Protein AF-A0AAW8L8A4-F1 (afdb_monomer_lite)

Sequence (75 aa):
RILFTGIVIYFLGSLLCFTTQSFEWFLIGRFIQGVGVSGPYVASISIVRDKYSGAQMARIMSLIMMVFMVAPAIA

Radius of gyration: 15.5 Å; chains: 1; bounding box: 32×26×43 Å

pLDDT: mean 92.33, std 3.59, range [71.62, 95.75]

Foldseek 3Di:
DLLVQLVVQLVVLVVQCVPDPDPVSNVVSVVSNVSSVPRVVVVVLVVLVVPDDDPSSVVVVVVVVVCVVVVVVVD

Secondary structure (DSSP, 8-state):
-HHHHHHHHHHHHHHHHHH--SHHHHHHHHHHHHHHHHHHHHHHHHHHHHH--HHHHHHHHHHHHHHHHHHHHH-

Structure (mmCIF, N/CA/C/O backbone):
data_AF-A0AAW8L8A4-F1
#
_entry.id   AF-A0AAW8L8A4-F1
#
loop_
_atom_site.group_PDB
_atom_site.id
_atom_site.type_symbol
_atom_site.label_atom_id
_atom_site.label_alt_id
_atom_site.label_comp_id
_atom_site.label_asym_id
_atom_site.label_entity_id
_atom_site.label_seq_id
_atom_site.pdbx_PDB_ins_code
_atom_site.Cartn_x
_atom_site.Cartn_y
_atom_site.Cartn_z
_atom_site.occupancy
_atom_site.B_iso_or_equiv
_atom_site.auth_seq_id
_atom_site.auth_comp_id
_atom_site.auth_asym_id
_atom_site.auth_atom_id
_atom_site.pdbx_PDB_model_num
ATOM 1 N N . ARG A 1 1 ? -14.043 8.365 -4.585 1.00 80.25 1 ARG A N 1
ATOM 2 C CA . ARG A 1 1 ? -13.292 9.111 -5.630 1.00 80.25 1 ARG A CA 1
ATOM 3 C C . ARG A 1 1 ? -11.809 8.764 -5.589 1.00 80.25 1 ARG A C 1
ATOM 5 O O . ARG A 1 1 ? -11.342 8.189 -6.554 1.00 80.25 1 ARG A O 1
ATOM 12 N N . ILE A 1 2 ? -11.131 8.973 -4.456 1.00 85.38 2 ILE A N 1
ATOM 13 C CA . ILE A 1 2 ? -9.707 8.625 -4.255 1.00 85.38 2 ILE A CA 1
ATOM 14 C C . ILE A 1 2 ? -9.387 7.163 -4.631 1.00 85.38 2 ILE A C 1
ATOM 16 O O . ILE A 1 2 ? -8.390 6.915 -5.294 1.00 85.38 2 ILE A O 1
ATOM 20 N N . LEU A 1 3 ? -10.276 6.218 -4.295 1.00 87.62 3 LEU A N 1
ATOM 21 C CA . LEU A 1 3 ? -10.167 4.807 -4.693 1.00 87.62 3 LEU A CA 1
ATOM 22 C C . LEU A 1 3 ? -10.037 4.609 -6.213 1.00 87.62 3 LEU A C 1
ATOM 24 O O . LEU A 1 3 ? -9.098 3.968 -6.667 1.00 87.62 3 LEU A O 1
ATOM 28 N N . PHE A 1 4 ? -10.945 5.192 -6.997 1.00 89.81 4 PHE A N 1
ATOM 29 C CA . PHE A 1 4 ? -10.925 5.065 -8.456 1.00 89.81 4 PHE A CA 1
ATOM 30 C C . PHE A 1 4 ? -9.684 5.716 -9.065 1.00 89.81 4 PHE A C 1
ATOM 32 O O . PHE A 1 4 ? -9.057 5.123 -9.935 1.00 89.81 4 PHE A O 1
ATOM 39 N N . THR A 1 5 ? -9.289 6.896 -8.578 1.00 90.88 5 THR A N 1
ATOM 40 C CA . THR A 1 5 ? -8.070 7.566 -9.047 1.00 90.88 5 THR A CA 1
ATOM 41 C C . THR A 1 5 ? -6.828 6.712 -8.778 1.00 90.88 5 THR A C 1
ATOM 43 O O . THR A 1 5 ? -6.001 6.548 -9.669 1.00 90.88 5 THR A O 1
ATOM 46 N N . GLY A 1 6 ? -6.724 6.112 -7.587 1.00 91.69 6 GLY A N 1
ATOM 47 C CA . GLY A 1 6 ? -5.622 5.213 -7.238 1.00 91.69 6 GLY A CA 1
ATOM 48 C C . GLY A 1 6 ? -5.564 3.961 -8.116 1.00 91.69 6 GLY A C 1
ATOM 49 O O . GLY A 1 6 ? -4.494 3.606 -8.604 1.00 91.69 6 GLY A O 1
ATOM 50 N N . ILE A 1 7 ? -6.718 3.346 -8.397 1.00 92.19 7 ILE A N 1
ATOM 51 C CA . ILE A 1 7 ? -6.821 2.175 -9.287 1.00 92.19 7 ILE A CA 1
ATOM 52 C C . ILE A 1 7 ? -6.366 2.518 -10.710 1.00 92.19 7 ILE A C 1
ATOM 54 O O . ILE A 1 7 ? -5.620 1.749 -11.309 1.00 92.19 7 ILE A O 1
ATOM 58 N N . VAL A 1 8 ? -6.766 3.677 -11.242 1.00 94.31 8 VAL A N 1
ATOM 59 C CA . VAL A 1 8 ? -6.337 4.120 -12.579 1.00 94.31 8 VAL A CA 1
ATOM 60 C C . VAL A 1 8 ? -4.822 4.333 -12.626 1.00 94.31 8 VAL A C 1
ATOM 62 O O . VAL A 1 8 ? -4.170 3.864 -13.555 1.00 94.31 8 VAL A O 1
ATOM 65 N N . ILE A 1 9 ? -4.241 4.982 -11.612 1.00 94.00 9 ILE A N 1
ATOM 66 C CA . ILE A 1 9 ? -2.785 5.192 -11.529 1.00 94.00 9 ILE A CA 1
ATOM 67 C C . ILE A 1 9 ? -2.045 3.851 -11.435 1.00 94.00 9 ILE A C 1
ATOM 69 O O . ILE A 1 9 ? -1.054 3.647 -12.135 1.00 94.00 9 ILE A O 1
ATOM 73 N N . TYR A 1 10 ? -2.542 2.925 -10.612 1.00 94.12 10 TYR A N 1
ATOM 74 C CA . TYR A 1 10 ? -1.973 1.584 -10.494 1.00 94.12 10 TYR A CA 1
ATOM 75 C C . TYR A 1 10 ? -1.990 0.856 -11.839 1.00 94.12 10 TYR A C 1
ATOM 77 O O . TYR A 1 10 ? -0.958 0.356 -12.277 1.00 94.12 10 TYR A O 1
ATOM 85 N N . PHE A 1 11 ? -3.130 0.882 -12.534 1.00 94.56 11 PHE A N 1
ATOM 86 C CA . PHE A 1 11 ? -3.285 0.253 -13.842 1.00 94.56 11 PHE A CA 1
ATOM 87 C C . PHE A 1 11 ? -2.293 0.802 -14.877 1.00 94.56 11 PHE A C 1
ATOM 89 O O . PHE A 1 11 ? -1.656 0.025 -15.586 1.00 94.56 11 PHE A O 1
ATOM 96 N N . LEU A 1 12 ? -2.094 2.124 -14.922 1.00 94.88 12 LEU A N 1
ATOM 97 C CA . LEU A 1 12 ? -1.103 2.747 -15.807 1.00 94.88 12 LEU A CA 1
ATOM 98 C C . LEU A 1 12 ? 0.328 2.295 -15.485 1.00 94.88 12 LEU A C 1
ATOM 100 O O . LEU A 1 12 ? 1.099 1.986 -16.394 1.00 94.88 12 LEU A O 1
ATOM 104 N N . GLY A 1 13 ? 0.680 2.213 -14.200 1.00 93.00 13 GLY A N 1
ATOM 105 C CA . GLY A 1 13 ? 1.989 1.714 -13.780 1.00 93.00 13 GLY A CA 1
ATOM 106 C C . GLY A 1 13 ? 2.192 0.226 -14.097 1.00 93.00 13 GLY A C 1
ATOM 107 O O . GLY A 1 13 ? 3.290 -0.164 -14.495 1.00 93.00 13 GLY A O 1
ATOM 108 N N . SER A 1 14 ? 1.147 -0.604 -13.987 1.00 94.12 14 SER A N 1
ATOM 109 C CA . SER A 1 14 ? 1.195 -2.014 -14.401 1.00 94.12 14 SER A CA 1
ATOM 110 C C . SER A 1 14 ? 1.362 -2.159 -15.915 1.00 94.12 14 SER A C 1
ATOM 112 O O . SER A 1 14 ? 2.139 -3.005 -16.352 1.00 94.12 14 SER A O 1
ATOM 114 N N . LEU A 1 15 ? 0.706 -1.304 -16.712 1.00 95.00 15 LEU A N 1
ATOM 115 C CA . LEU A 1 15 ? 0.867 -1.283 -18.170 1.00 95.00 15 LEU A CA 1
ATOM 116 C C . LEU A 1 15 ? 2.316 -0.954 -18.564 1.00 95.00 15 LEU A C 1
ATOM 118 O O . LEU A 1 15 ? 2.906 -1.653 -19.382 1.00 95.00 15 LEU A O 1
ATOM 122 N N . LEU A 1 16 ? 2.914 0.054 -17.916 1.00 92.25 16 LEU A N 1
ATOM 123 C CA . LEU A 1 16 ? 4.324 0.419 -18.096 1.00 92.25 16 LEU A CA 1
ATOM 124 C C . LEU A 1 16 ? 5.275 -0.732 -17.747 1.00 92.25 16 LEU A C 1
ATOM 126 O O . LEU A 1 16 ? 6.207 -1.016 -18.501 1.00 92.25 16 LEU A O 1
ATOM 130 N N . CYS A 1 17 ? 5.035 -1.416 -16.624 1.00 92.94 17 CYS A N 1
ATOM 131 C CA . CYS A 1 17 ? 5.823 -2.586 -16.234 1.00 92.94 17 CYS A CA 1
ATOM 132 C C . CYS A 1 17 ? 5.666 -3.764 -17.204 1.00 92.94 17 CYS A C 1
ATOM 134 O O . CYS A 1 17 ? 6.611 -4.529 -17.354 1.00 92.94 17 CYS A O 1
ATOM 136 N N . PHE A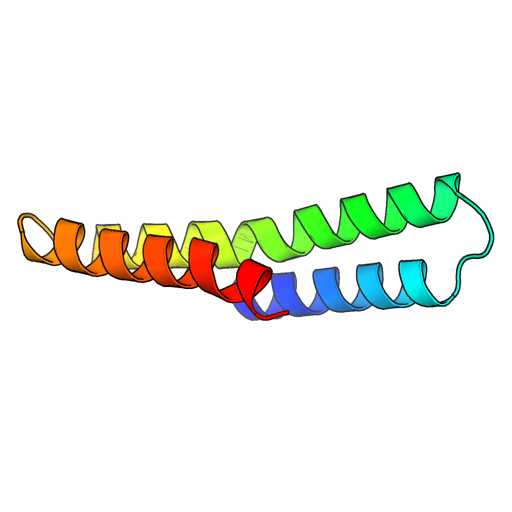 1 18 ? 4.506 -3.919 -17.845 1.00 92.69 18 PHE A N 1
ATOM 137 C CA . PHE A 1 18 ? 4.268 -4.979 -18.824 1.00 92.69 18 PHE A CA 1
ATOM 138 C C . PHE A 1 18 ? 5.007 -4.730 -20.146 1.00 92.69 18 PHE A C 1
ATOM 140 O O . PHE A 1 18 ? 5.522 -5.667 -20.750 1.00 92.69 18 PHE A O 1
ATOM 147 N N . THR A 1 19 ? 5.081 -3.476 -20.599 1.00 92.19 19 THR A N 1
ATOM 148 C CA . THR A 1 19 ? 5.673 -3.139 -21.905 1.00 92.19 19 THR A CA 1
ATOM 149 C C . THR A 1 19 ? 7.180 -2.884 -21.866 1.00 92.19 19 THR A C 1
ATOM 151 O O . THR A 1 19 ? 7.813 -2.823 -22.918 1.00 92.19 19 THR A O 1
ATOM 154 N N . THR A 1 20 ? 7.768 -2.673 -20.687 1.00 90.75 20 THR A N 1
ATOM 155 C CA . THR A 1 20 ? 9.184 -2.296 -20.577 1.00 90.75 20 THR A CA 1
ATOM 156 C C . THR A 1 20 ? 10.136 -3.487 -20.690 1.00 90.75 20 THR A C 1
ATOM 158 O O . THR A 1 20 ? 9.909 -4.541 -20.104 1.00 90.75 20 THR A O 1
ATOM 161 N N . GLN A 1 21 ? 11.258 -3.286 -21.387 1.00 87.88 21 GLN A N 1
ATOM 162 C CA . GLN A 1 21 ? 12.396 -4.219 -21.417 1.00 87.88 21 GLN A CA 1
ATOM 163 C C . GLN A 1 21 ? 13.631 -3.691 -20.673 1.00 87.88 21 GLN A C 1
ATOM 165 O O . GLN A 1 21 ? 14.638 -4.386 -20.569 1.00 87.88 21 GLN A O 1
ATOM 170 N N . SER A 1 22 ? 13.561 -2.467 -20.141 1.00 92.19 22 SER A N 1
ATOM 171 C CA . SER A 1 22 ? 14.635 -1.861 -19.352 1.00 92.19 22 SER A CA 1
ATOM 172 C C . SER A 1 22 ? 14.281 -1.855 -17.867 1.00 92.19 22 SER A C 1
ATOM 174 O O . SER A 1 22 ? 13.149 -1.538 -17.481 1.00 92.19 22 SER A O 1
ATOM 176 N N . PHE A 1 23 ? 15.273 -2.180 -17.036 1.00 92.75 23 PHE A N 1
ATOM 177 C CA . PHE A 1 23 ? 15.138 -2.250 -15.583 1.00 92.75 23 PHE A CA 1
ATOM 178 C C . PHE A 1 23 ? 14.782 -0.894 -14.956 1.00 92.75 23 PHE A C 1
ATOM 180 O O . PHE A 1 23 ? 13.942 -0.831 -14.061 1.00 92.75 23 PHE A O 1
ATOM 187 N N . GLU A 1 24 ? 15.345 0.207 -15.460 1.00 93.75 24 GLU A N 1
ATOM 188 C CA . GLU A 1 24 ? 15.054 1.552 -14.941 1.00 93.75 24 GLU A CA 1
ATOM 189 C C . GLU A 1 24 ? 13.583 1.932 -15.150 1.00 93.75 24 GLU A C 1
ATOM 191 O O . GLU A 1 24 ? 12.892 2.351 -14.221 1.00 93.75 24 GLU A O 1
ATOM 196 N N . TRP A 1 25 ? 13.065 1.693 -16.355 1.00 92.12 25 TRP A N 1
ATOM 197 C CA . TRP A 1 25 ? 11.656 1.917 -16.678 1.00 92.12 25 TRP A CA 1
ATOM 198 C C . TRP A 1 25 ? 10.722 0.996 -15.884 1.00 92.12 25 TRP A C 1
ATOM 200 O O . TRP A 1 25 ? 9.629 1.410 -15.492 1.00 92.12 25 TRP A O 1
ATOM 210 N N . PHE A 1 26 ? 11.164 -0.225 -15.573 1.00 93.44 26 PHE A N 1
ATOM 211 C CA . PHE A 1 26 ? 10.432 -1.126 -14.683 1.00 93.44 26 PHE A CA 1
ATOM 212 C C . PHE A 1 26 ? 10.326 -0.574 -13.255 1.00 93.44 26 PHE A C 1
ATOM 214 O O . PHE A 1 26 ? 9.244 -0.619 -12.661 1.00 93.44 26 PHE A O 1
ATOM 221 N N . LEU A 1 27 ? 11.406 0.002 -12.715 1.00 94.75 27 LEU A N 1
ATOM 222 C CA . LEU A 1 27 ? 11.392 0.652 -11.400 1.00 94.75 27 LEU A CA 1
ATOM 223 C C . LEU A 1 27 ? 10.461 1.867 -11.367 1.00 94.75 27 LEU A C 1
ATOM 225 O O . LEU A 1 27 ? 9.704 2.027 -10.407 1.00 94.75 27 LEU A O 1
ATOM 229 N N . ILE A 1 28 ? 10.451 2.682 -12.425 1.00 94.69 28 ILE A N 1
ATOM 230 C CA . ILE A 1 28 ? 9.515 3.811 -12.550 1.00 94.69 28 ILE A CA 1
ATOM 231 C C . ILE A 1 28 ? 8.064 3.307 -12.540 1.00 94.69 28 ILE A C 1
ATOM 233 O O . ILE A 1 28 ? 7.231 3.831 -11.799 1.00 94.69 28 ILE A O 1
ATOM 237 N N . GLY A 1 29 ? 7.755 2.248 -13.295 1.00 94.38 29 GLY A N 1
ATOM 238 C CA . GLY A 1 29 ? 6.420 1.640 -13.289 1.00 94.38 29 GLY A CA 1
ATOM 239 C C . GLY A 1 29 ? 6.006 1.109 -11.908 1.00 94.38 29 GLY A C 1
ATOM 240 O O . GLY A 1 29 ? 4.852 1.270 -11.499 1.00 94.38 29 GLY A O 1
ATOM 241 N N . ARG A 1 30 ? 6.944 0.538 -11.140 1.00 94.31 30 ARG A N 1
ATOM 242 C CA . ARG A 1 30 ? 6.721 0.111 -9.744 1.00 94.31 3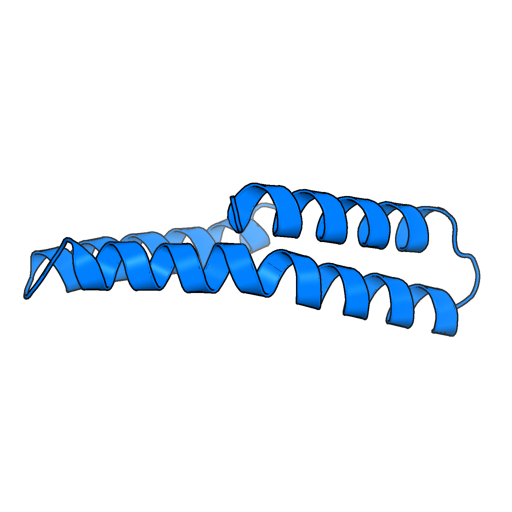0 ARG A CA 1
ATOM 243 C C . ARG A 1 30 ? 6.479 1.286 -8.803 1.00 94.31 30 ARG A C 1
ATOM 245 O O . ARG A 1 30 ? 5.602 1.196 -7.945 1.00 94.31 30 ARG A O 1
ATOM 252 N N . PHE A 1 31 ? 7.209 2.383 -8.980 1.00 95.69 31 PHE A N 1
ATOM 253 C CA . PHE A 1 31 ? 6.995 3.608 -8.215 1.00 95.69 31 PHE A CA 1
ATOM 254 C C . PHE A 1 31 ? 5.580 4.157 -8.440 1.00 95.69 31 PHE A C 1
ATOM 256 O O . PHE A 1 31 ? 4.856 4.416 -7.479 1.00 95.69 31 PHE A O 1
ATOM 263 N N . ILE A 1 32 ? 5.143 4.233 -9.701 1.00 95.12 32 ILE A N 1
ATOM 264 C CA . ILE A 1 32 ? 3.789 4.681 -10.065 1.00 95.12 32 ILE A CA 1
ATOM 265 C C . ILE A 1 32 ? 2.722 3.764 -9.451 1.00 95.12 32 ILE A C 1
ATOM 267 O O . ILE A 1 32 ? 1.760 4.253 -8.856 1.00 95.12 32 ILE A O 1
ATOM 271 N N . GLN A 1 33 ? 2.905 2.441 -9.525 1.00 94.81 33 GLN A N 1
ATOM 272 C CA . GLN A 1 33 ? 2.003 1.480 -8.876 1.00 94.81 33 GLN A CA 1
ATOM 273 C C . GLN A 1 33 ? 1.922 1.694 -7.359 1.00 94.81 33 GLN A C 1
ATOM 275 O O . GLN A 1 33 ? 0.823 1.701 -6.803 1.00 94.81 33 GLN A O 1
ATOM 280 N N . GLY A 1 34 ? 3.057 1.925 -6.693 1.00 93.56 34 GLY A N 1
ATOM 281 C CA . GLY A 1 34 ? 3.100 2.219 -5.258 1.00 93.56 34 GLY A CA 1
ATOM 282 C C . GLY A 1 34 ? 2.302 3.473 -4.893 1.00 93.56 34 GLY A C 1
ATOM 283 O O . GLY A 1 34 ? 1.483 3.442 -3.970 1.00 93.56 34 GLY A O 1
ATOM 284 N N . VAL A 1 35 ? 2.464 4.550 -5.668 1.00 93.62 35 VAL A N 1
ATOM 285 C CA . VAL A 1 35 ? 1.677 5.783 -5.498 1.00 93.62 35 VAL A CA 1
ATOM 286 C C . VAL A 1 35 ? 0.183 5.502 -5.686 1.00 93.62 35 VAL A C 1
ATOM 288 O O . VAL A 1 35 ? -0.619 5.912 -4.846 1.00 93.62 35 VAL A O 1
ATOM 291 N N . GLY A 1 36 ? -0.194 4.750 -6.725 1.00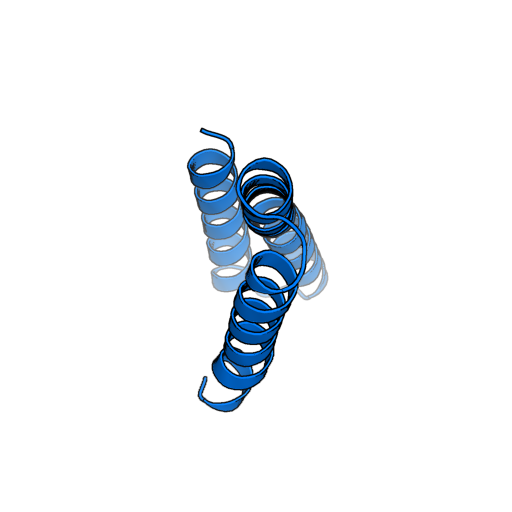 92.44 36 GLY A N 1
ATOM 292 C CA . GLY A 1 36 ? -1.591 4.396 -7.004 1.00 92.44 36 GLY A CA 1
ATOM 293 C C . GLY A 1 36 ? -2.266 3.596 -5.883 1.00 92.44 36 GLY A C 1
ATOM 294 O O . GLY A 1 36 ? -3.409 3.883 -5.524 1.00 92.44 36 GLY A O 1
ATOM 295 N N . VAL A 1 37 ? -1.555 2.641 -5.275 1.00 92.31 37 VAL A N 1
ATOM 296 C CA . VAL A 1 37 ? -2.075 1.784 -4.188 1.00 92.31 37 VAL A CA 1
ATOM 297 C C . VAL A 1 37 ? -2.140 2.489 -2.827 1.00 92.31 37 VAL A C 1
ATOM 299 O O . VAL A 1 37 ? -2.991 2.146 -2.000 1.00 92.31 37 VAL A O 1
ATOM 302 N N . SER A 1 38 ? -1.296 3.497 -2.588 1.00 90.56 38 SER A N 1
ATOM 303 C CA . SER A 1 38 ? -1.213 4.185 -1.288 1.00 90.56 38 SER A CA 1
ATOM 304 C C . SER A 1 38 ? -2.544 4.817 -0.841 1.00 90.56 38 SER A C 1
ATOM 306 O O . SER A 1 38 ? -2.949 4.679 0.314 1.00 90.56 38 SER A O 1
ATOM 308 N N . GLY A 1 39 ? -3.272 5.451 -1.767 1.00 88.50 39 GLY A N 1
ATOM 309 C CA . GLY A 1 39 ? -4.547 6.121 -1.495 1.00 88.50 39 GLY A CA 1
ATOM 310 C C . GLY A 1 39 ? -5.657 5.168 -1.027 1.00 88.50 39 GLY A C 1
ATOM 311 O O . GLY A 1 39 ? -6.210 5.380 0.055 1.00 88.50 39 GLY A O 1
ATOM 312 N N . PRO A 1 40 ? -5.993 4.115 -1.799 1.00 87.56 40 PRO A N 1
ATOM 313 C CA . PRO A 1 40 ? -6.935 3.070 -1.392 1.00 87.56 40 PRO A CA 1
ATOM 314 C C . PRO A 1 40 ? -6.633 2.454 -0.021 1.00 87.56 40 PRO A C 1
ATOM 316 O O . PRO A 1 40 ? -7.552 2.254 0.779 1.00 87.56 40 PRO A O 1
ATOM 319 N N . TYR A 1 41 ? -5.354 2.184 0.262 1.00 89.38 41 TYR A N 1
ATOM 320 C CA . TYR A 1 41 ? -4.926 1.589 1.527 1.00 89.38 41 TYR A CA 1
ATOM 321 C C . TYR A 1 41 ? -5.230 2.507 2.717 1.00 89.38 41 TYR A C 1
ATOM 323 O O . TYR A 1 41 ? -5.932 2.111 3.650 1.00 89.38 41 TYR A O 1
ATOM 331 N N . VAL A 1 42 ? -4.777 3.763 2.650 1.00 90.31 42 VAL A N 1
ATOM 332 C CA . VAL A 1 42 ? -5.000 4.746 3.721 1.00 90.31 42 VAL A CA 1
ATOM 333 C C . VAL A 1 42 ? -6.488 5.038 3.894 1.00 90.31 42 VAL A C 1
ATOM 335 O O . VAL A 1 42 ? -6.978 5.036 5.020 1.00 90.31 42 VAL A O 1
ATOM 338 N N . ALA A 1 43 ? -7.232 5.216 2.797 1.00 90.94 43 ALA A N 1
ATOM 339 C CA . ALA A 1 43 ? -8.670 5.468 2.860 1.00 90.94 43 ALA A CA 1
ATOM 340 C C . ALA A 1 43 ? -9.423 4.336 3.576 1.00 90.94 43 ALA A C 1
ATOM 342 O O . ALA A 1 43 ? -10.305 4.609 4.385 1.00 90.94 43 ALA A O 1
ATOM 343 N N . SER A 1 44 ? -9.050 3.078 3.327 1.00 89.31 44 SER A N 1
ATOM 344 C CA . SER A 1 44 ? -9.676 1.919 3.977 1.00 89.31 44 SER A CA 1
ATOM 345 C C . SER A 1 44 ? -9.474 1.940 5.495 1.00 89.31 44 SER A C 1
ATOM 347 O O . SER A 1 44 ? -10.430 1.764 6.248 1.00 89.31 44 SER A O 1
ATOM 349 N N . ILE A 1 45 ? -8.252 2.223 5.956 1.00 91.00 45 ILE A N 1
ATOM 350 C CA . ILE A 1 45 ? -7.928 2.312 7.389 1.00 91.00 45 ILE A CA 1
ATOM 351 C C . ILE A 1 45 ? -8.630 3.514 8.034 1.00 91.00 45 ILE A C 1
ATOM 353 O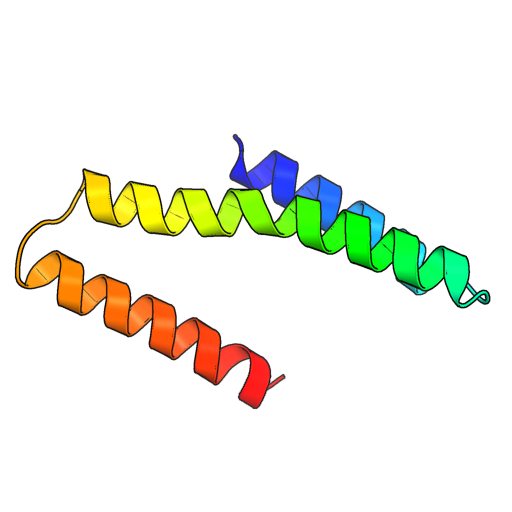 O . ILE A 1 45 ? -9.186 3.384 9.126 1.00 91.00 45 ILE A O 1
ATOM 357 N N . SER A 1 46 ? -8.639 4.669 7.364 1.00 92.25 46 SER A N 1
ATOM 358 C CA . SER A 1 46 ? -9.312 5.872 7.863 1.00 92.25 46 SER A CA 1
ATOM 359 C C . SER A 1 46 ? -10.816 5.659 8.011 1.00 92.25 46 SER A C 1
ATOM 361 O O . SER A 1 46 ? -11.357 5.951 9.068 1.00 92.25 46 SER A O 1
ATOM 363 N N . ILE A 1 47 ? -11.485 5.036 7.033 1.00 92.75 47 ILE A N 1
ATOM 364 C CA . ILE A 1 47 ? -12.926 4.740 7.123 1.00 92.75 47 ILE A CA 1
ATOM 365 C C . ILE A 1 47 ? -13.244 3.859 8.338 1.00 92.75 47 ILE A C 1
ATOM 367 O O . ILE A 1 47 ? -14.251 4.075 9.011 1.00 92.75 47 ILE A O 1
ATOM 371 N N . VAL A 1 48 ? -12.401 2.865 8.637 1.00 93.88 48 VAL A N 1
ATOM 372 C CA . VAL A 1 48 ? -12.609 2.011 9.816 1.00 93.88 48 VAL A CA 1
ATOM 373 C C . VAL A 1 48 ? -12.423 2.801 11.110 1.00 93.88 48 VAL A C 1
ATOM 375 O O . VAL A 1 48 ? -13.206 2.614 12.037 1.00 93.88 48 VAL A O 1
ATOM 378 N N . ARG A 1 49 ? -11.433 3.699 11.161 1.00 91.69 49 ARG A N 1
ATOM 379 C CA . ARG A 1 49 ? -11.212 4.606 12.300 1.00 91.69 49 ARG A CA 1
ATOM 380 C C . ARG A 1 49 ? -12.353 5.605 12.492 1.00 91.69 49 ARG A C 1
ATOM 382 O O . ARG A 1 49 ? -12.676 5.919 13.631 1.00 91.69 49 ARG A O 1
ATOM 389 N N . ASP A 1 50 ? -12.969 6.058 11.405 1.00 94.81 50 ASP A N 1
ATOM 390 C CA . ASP A 1 50 ? -14.065 7.030 11.445 1.00 94.81 50 ASP A CA 1
ATOM 391 C C . ASP A 1 50 ? -15.401 6.386 11.851 1.00 94.81 50 ASP A C 1
ATOM 393 O O . ASP A 1 50 ? -16.241 7.037 12.470 1.00 94.81 50 ASP A O 1
ATOM 397 N N . LYS A 1 51 ? -15.624 5.108 11.504 1.00 94.19 51 LYS A N 1
ATOM 398 C CA . LYS A 1 51 ? -16.896 4.408 11.772 1.00 94.19 51 LYS A CA 1
ATOM 399 C C . LYS A 1 51 ? -16.920 3.540 13.024 1.00 94.19 51 LYS A C 1
ATOM 401 O O . LYS A 1 51 ? -18.010 3.274 13.527 1.00 94.19 51 LYS A O 1
ATOM 406 N N . TYR A 1 52 ? -15.777 3.043 13.485 1.00 94.69 52 TYR A N 1
ATOM 407 C CA . TYR A 1 52 ? -15.725 2.044 14.549 1.00 94.69 52 TYR A CA 1
ATOM 408 C C . TYR A 1 52 ? -14.760 2.463 15.651 1.00 94.69 52 TYR A C 1
ATOM 410 O O . TYR A 1 52 ? -13.719 3.060 15.400 1.00 94.69 52 TYR A O 1
ATOM 418 N N . SER A 1 53 ? -15.080 2.081 16.884 1.00 94.19 53 SER A N 1
ATOM 419 C CA . SER A 1 53 ? -14.254 2.350 18.060 1.00 94.19 53 SER A CA 1
ATOM 420 C C . SER A 1 53 ? -14.177 1.128 18.980 1.00 94.19 53 SER A C 1
ATOM 422 O O . SER A 1 53 ? -14.924 0.153 18.835 1.00 94.19 53 SER A O 1
ATOM 424 N N . GLY A 1 54 ? -13.210 1.145 19.902 1.00 94.62 54 GLY A N 1
ATOM 425 C CA . GLY A 1 54 ? -13.011 0.086 20.893 1.00 94.62 54 GLY A CA 1
ATOM 426 C C . GLY A 1 54 ? -12.802 -1.302 20.275 1.00 94.62 54 GLY A C 1
ATOM 427 O O . GLY A 1 54 ? -12.066 -1.473 19.300 1.00 94.62 54 GLY A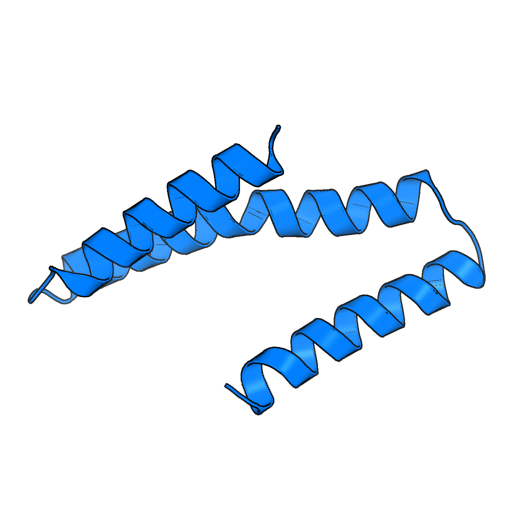 O 1
ATOM 428 N N . ALA A 1 55 ? -13.465 -2.311 20.841 1.00 94.50 55 ALA A N 1
ATOM 429 C CA . ALA A 1 55 ? -13.300 -3.708 20.439 1.00 94.50 55 ALA A CA 1
ATOM 430 C C . ALA A 1 55 ? -13.692 -3.982 18.972 1.00 94.50 55 ALA A C 1
ATOM 432 O O . ALA A 1 55 ? -13.074 -4.823 18.316 1.00 94.50 55 ALA A O 1
ATOM 433 N N . GLN A 1 56 ? -14.684 -3.265 18.427 1.00 93.38 56 GLN A N 1
ATOM 434 C CA . GLN A 1 56 ? -15.087 -3.428 17.025 1.00 93.3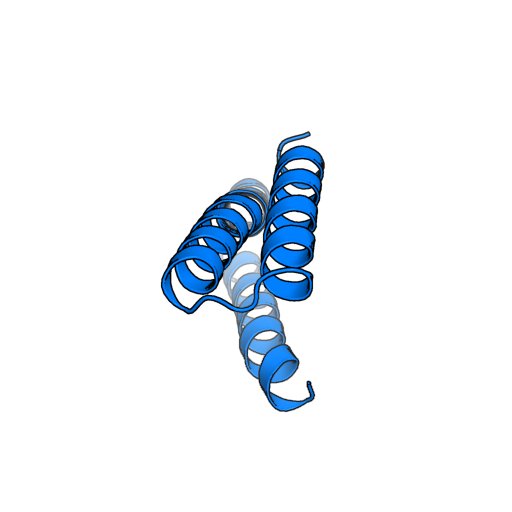8 56 GLN A CA 1
ATOM 435 C C . GLN A 1 56 ? -14.000 -2.954 16.059 1.00 93.38 56 GLN A C 1
ATOM 437 O O . GLN A 1 56 ? -13.710 -3.651 15.086 1.00 93.38 56 GLN A O 1
ATOM 442 N N . MET A 1 57 ? -13.359 -1.818 16.350 1.00 94.38 57 MET A N 1
ATOM 443 C CA . MET A 1 57 ? -12.250 -1.318 15.536 1.00 94.38 57 MET A CA 1
ATOM 444 C C . MET A 1 57 ? -11.093 -2.322 15.506 1.00 94.38 57 MET A C 1
ATOM 446 O O . MET A 1 57 ? -10.595 -2.642 14.428 1.00 94.38 57 MET A O 1
ATOM 450 N N . ALA A 1 58 ? -10.704 -2.859 16.669 1.00 95.00 58 ALA A N 1
ATOM 451 C CA . ALA A 1 58 ? -9.643 -3.861 16.762 1.00 95.00 58 ALA A CA 1
ATOM 452 C C . ALA A 1 58 ? -9.967 -5.106 15.922 1.00 95.00 58 ALA A C 1
ATOM 454 O O . ALA A 1 58 ? -9.134 -5.563 15.144 1.00 95.00 58 ALA A O 1
ATOM 455 N N . ARG A 1 59 ? -11.206 -5.609 16.005 1.00 95.75 59 ARG A N 1
ATOM 456 C CA . ARG A 1 59 ? -11.648 -6.776 15.229 1.00 95.75 59 ARG A CA 1
ATOM 457 C C . ARG A 1 59 ? -11.561 -6.547 13.719 1.00 95.75 59 ARG A C 1
ATOM 459 O O . ARG A 1 59 ? -11.077 -7.422 13.003 1.00 95.75 59 ARG A O 1
ATOM 466 N N . ILE A 1 60 ? -12.020 -5.392 13.234 1.00 95.31 60 ILE A N 1
ATOM 467 C CA . ILE A 1 60 ? -12.001 -5.074 11.798 1.00 95.31 60 ILE A CA 1
ATOM 468 C C . ILE A 1 60 ? -10.568 -4.860 11.308 1.00 95.31 60 ILE A C 1
ATOM 470 O O . ILE A 1 60 ? -10.202 -5.387 10.260 1.00 95.31 60 ILE A O 1
ATOM 474 N N . MET A 1 61 ? -9.736 -4.149 12.072 1.00 95.38 61 MET A N 1
ATOM 475 C CA . MET A 1 61 ? -8.326 -3.958 11.717 1.00 95.38 61 MET A CA 1
ATOM 476 C C . MET A 1 61 ? -7.572 -5.289 11.642 1.00 95.38 61 MET A C 1
ATOM 478 O O . MET A 1 61 ? -6.834 -5.507 10.684 1.00 95.38 61 MET A O 1
ATOM 482 N N . SER A 1 62 ? -7.802 -6.209 12.584 1.00 95.12 62 SER A N 1
ATOM 483 C CA . SER A 1 62 ? -7.202 -7.549 12.539 1.00 95.12 62 SER A CA 1
ATOM 484 C C . SER A 1 62 ? -7.625 -8.336 11.298 1.00 95.12 62 SER A C 1
ATOM 486 O O . SER A 1 62 ? -6.791 -9.003 10.691 1.00 95.12 62 SER A O 1
ATOM 488 N N . LEU A 1 63 ? -8.894 -8.232 10.883 1.00 94.94 63 LEU A N 1
ATOM 489 C CA . LEU A 1 63 ? -9.370 -8.864 9.649 1.00 94.94 63 LEU A CA 1
ATOM 490 C C . LEU A 1 63 ? -8.678 -8.272 8.414 1.00 94.94 63 LEU A C 1
ATOM 492 O O . LEU A 1 63 ? -8.228 -9.021 7.552 1.00 94.94 63 LEU A O 1
ATOM 496 N N . ILE A 1 64 ? -8.552 -6.944 8.343 1.00 93.44 64 ILE A N 1
ATOM 497 C CA . ILE A 1 64 ? -7.850 -6.268 7.243 1.00 93.44 64 ILE A CA 1
ATOM 498 C C . ILE A 1 64 ? -6.403 -6.761 7.159 1.00 93.44 64 ILE A C 1
ATOM 500 O O . ILE A 1 64 ? -5.956 -7.155 6.085 1.00 93.44 64 ILE A O 1
ATOM 504 N N . MET A 1 65 ? -5.689 -6.804 8.285 1.00 93.50 65 MET A N 1
ATOM 505 C CA . MET A 1 65 ? -4.297 -7.266 8.321 1.00 93.50 65 MET A CA 1
ATOM 506 C C . MET A 1 65 ? -4.160 -8.745 7.949 1.00 93.50 65 MET A C 1
ATOM 508 O O . MET A 1 65 ? -3.246 -9.102 7.211 1.00 93.50 65 MET A O 1
ATOM 512 N N . MET A 1 66 ? -5.090 -9.595 8.394 1.00 95.12 66 MET A N 1
ATOM 513 C CA . MET A 1 66 ? -5.139 -11.002 7.988 1.00 95.12 66 MET A CA 1
ATOM 514 C C . MET A 1 66 ? -5.279 -11.128 6.467 1.00 95.12 66 MET A C 1
ATOM 516 O O . MET A 1 66 ? -4.505 -11.851 5.848 1.00 95.12 66 MET A O 1
ATOM 520 N N . VAL A 1 67 ? -6.214 -10.399 5.850 1.00 93.00 67 VAL A N 1
ATOM 521 C CA . VAL A 1 67 ? -6.399 -10.420 4.389 1.00 93.00 67 VAL A CA 1
ATOM 522 C C . VAL A 1 67 ? -5.139 -9.933 3.671 1.00 93.00 67 VAL A C 1
ATOM 524 O O . VAL A 1 67 ? -4.707 -10.571 2.715 1.00 93.00 67 VAL A O 1
ATOM 527 N N . PHE A 1 68 ? -4.505 -8.860 4.153 1.00 89.56 68 PHE A N 1
ATOM 528 C CA . PHE A 1 68 ? -3.250 -8.351 3.586 1.00 89.56 68 PHE A CA 1
ATOM 529 C C . PHE A 1 68 ? -2.080 -9.331 3.696 1.00 89.56 68 PHE A C 1
ATOM 531 O O . PHE A 1 68 ? -1.214 -9.320 2.829 1.00 89.56 68 PHE A O 1
ATOM 538 N N . MET A 1 69 ? -2.038 -10.160 4.739 1.00 93.31 69 MET A N 1
ATOM 539 C CA . MET A 1 69 ? -1.002 -11.181 4.913 1.00 93.31 69 MET A CA 1
ATOM 540 C C . MET A 1 69 ? -1.276 -12.426 4.060 1.00 93.31 69 MET A C 1
ATOM 542 O O . MET A 1 69 ? -0.352 -12.996 3.487 1.00 93.31 69 MET A O 1
ATOM 546 N N . VAL A 1 70 ? -2.539 -12.848 3.972 1.00 95.31 70 VAL A N 1
ATOM 547 C CA . VAL A 1 70 ? -2.937 -14.074 3.268 1.00 95.31 70 VAL A CA 1
ATOM 548 C C . VAL A 1 70 ? -2.979 -13.872 1.754 1.00 95.31 70 VAL A C 1
ATOM 550 O O . VAL A 1 70 ? -2.572 -14.765 1.018 1.00 95.31 70 VAL A O 1
ATOM 553 N N . ALA A 1 71 ? -3.426 -12.713 1.264 1.00 92.06 71 ALA A N 1
ATOM 554 C CA . ALA A 1 71 ? -3.562 -12.477 -0.175 1.00 92.06 71 ALA A CA 1
ATOM 555 C C . ALA A 1 71 ? -2.241 -12.657 -0.959 1.00 92.06 71 ALA A C 1
ATOM 557 O O . ALA A 1 71 ? -2.266 -13.370 -1.959 1.00 92.06 71 ALA A O 1
ATOM 558 N N . PRO A 1 72 ? -1.083 -12.119 -0.518 1.00 87.81 72 PRO A N 1
ATOM 559 C CA . PRO A 1 72 ? 0.199 -12.365 -1.178 1.00 87.81 72 PRO A CA 1
ATOM 560 C C . PRO A 1 72 ? 0.703 -13.801 -1.027 1.00 87.81 72 PRO A C 1
ATOM 562 O O . PRO A 1 72 ? 1.502 -14.239 -1.840 1.00 87.81 72 PRO A O 1
ATOM 565 N N . ALA A 1 73 ? 0.284 -14.522 0.018 1.00 93.75 73 ALA A N 1
ATOM 566 C CA . ALA A 1 73 ? 0.723 -15.895 0.260 1.00 93.75 73 ALA A CA 1
ATOM 567 C C . ALA A 1 73 ? 0.050 -16.914 -0.677 1.00 93.75 73 ALA A C 1
ATOM 569 O O . ALA A 1 73 ? 0.582 -18.003 -0.866 1.00 93.75 73 ALA A O 1
ATOM 570 N N . ILE A 1 74 ? -1.126 -16.578 -1.220 1.00 91.81 74 ILE A N 1
ATOM 571 C CA . ILE A 1 74 ? -1.892 -17.428 -2.147 1.00 91.81 74 ILE A CA 1
ATOM 572 C C . ILE A 1 74 ? -1.585 -17.097 -3.621 1.00 91.81 74 ILE A C 1
ATOM 574 O O . ILE A 1 74 ? -1.811 -17.945 -4.484 1.00 91.81 74 ILE A O 1
ATOM 578 N N . ALA A 1 75 ? -1.142 -15.866 -3.902 1.00 71.62 75 ALA A N 1
ATOM 579 C CA . ALA A 1 75 ? -0.905 -15.338 -5.249 1.00 71.62 75 ALA A CA 1
ATOM 580 C C . ALA A 1 75 ? 0.411 -15.810 -5.899 1.00 71.62 75 ALA A C 1
ATOM 582 O O . ALA A 1 75 ? 1.125 -16.647 -5.305 1.00 71.62 75 ALA A O 1
#

=== Feature glossary ===
Key to the feature types in this record:

— What the protein is —

Primary structure: the covalent order of the twenty standard amino acids along the backbone. Two proteins with the same sequence will (almost always) fold to the same structure; two with 30% identity often share a fold but not the details.

Database cross-references. InterPro integrates a dozen domain/family signature databases into unified entries with residue-range hits. GO terms attach function/process/location labels with evidence codes. CATH codes position the fold in a four-level structural taxonomy. Organism is the NCBI-taxonomy species name.

— Where its atoms are —

The mmCIF block holds the 3D Cartesian coordinates of each backbone atom (N, Cα, C, O) in ångströms. mmCIF is the PDB's canonical archive format — a tagged-loop text representation of the atomic model.

Six rendered views show the 3D structure from the faces of a cube — i.e. along ±x, ±y, ±z. Rendering representation is drawn randomly per protein from cartoon (secondary-structure ribbons), sticks (backbone bonds), or molecular surface; coloring is either N→C rainbow (blue at the N-terminus through red at the C-terminus) or one color per chain.

— Local backbone conformation —

DSSP 8-state secondary structure assigns each residue one of H (α-helix), G (3₁₀-helix), I (π-helix), E (extended β-strand), B (isolated β-bridge), T (hydrogen-bonded turn), S (bend), or '-' (coil). The assignment is computed from backbone hydrogen-bond geometry via the Kabsch–Sander algorithm.

P-SEA three-state annotation labels each residue as helix, strand, or coil based purely on the geometry of the Cα trace. It serves as a fallback when the full backbone (and thus DSSP) is unavailable.

The φ/ψ torsion pair specifies the backbone conformation at each residue. φ rotates about the N–Cα bond, ψ about the Cα–C bond. Steric clashes forbid most of the (φ, ψ) plane — the allowed regions (α-helix basin, β-sheet basin, left-handed helix) are the Ramachandran-allowed regions.

— Global shape and packing —

The geometric summary reports three shape descriptors. Rg (radius of gyration) measures how spread out the Cα atoms are about their centre of mass; compact globular proteins have small Rg, elongated or unfolded ones large. Cα contacts (<8 Å, |i−j|>4) count long-range residue pairs in spatial proximity — high for tightly packed folds, near zero for rods or random coil. The bounding-box extents give the protein's footprint along x, y, z in Å.

Accessible surface area quantifies burial. A residue with SASA near zero is packed into the hydrophobic core; one with SASA >100 Å² sits on the surface. Computed here via the Shrake–Rupley numerical algorithm with a 1.4 Å probe.

Plot images: a contact map (which residues are close in 3D, as an N×N binary image), a Ramachandran scatter (backbone torsion angles, revealing secondary-structure composition at a glance), and — for AlphaFold structures — a PAE heatmap (pairwise prediction confidence).

— Structural neighborhood —

The Foldseek 3Di string encodes local tertiary geometry as a 20-letter alphabet — one character per residue — derived from the relative positions of nearby Cα atoms. Unlike the amino-acid sequence, 3Di is a direct function of the 3D structure, so two proteins with the same fold have similar 3Di strings even at low sequence identity.

Nearest PDB neighbors are the top structural matches found by Foldseek when searching this structure against the entire Protein Data Bank. Each hit reports a TM-score (0 to 1; >0.5 almost always implies the same fold) and an E-value. These are *structural* homologs — they may share no detectable sequence similarity.

— Confidence and disorder —

For AlphaFold models, the B-factor field carries pLDDT — the model's own estimate of local accuracy on a 0–100 scale. Regions with pLDDT<50 should be treated as essentially unmodeled; they often correspond to intrinsically disordered segments.

B-factor (Debye–Waller factor) reflects atomic displacement in the crystal lattice. It is an experimental observable (units Å²), not a prediction; low values mean the atom is pinned down, high values mean it moves or is heterogeneous across the crystal.

Predicted aligned error is AlphaFold's pairwise confidence. Unlike pLDDT (per-residue), PAE is per-residue-pair and captures whether two parts of the structure are correctly placed relative to each other. Units are ångströms of expected positional error.